Protein AF-A0A8B9NBV3-F1 (afdb_monomer_lite)

InterPro domains:
  IPR008972 Cupredoxin [G3DSA:2.60.40.420] (5-109)
  IPR008972 Cupredoxin [SSF49503] (9-99)
  IPR011707 Multicopper oxidase-like, N-terminal [PF07732] (53-106)

Structure (mmCIF, N/CA/C/O backbone):
data_AF-A0A8B9NBV3-F1
#
_entry.id   AF-A0A8B9NBV3-F1
#
loop_
_atom_site.group_PDB
_atom_site.id
_atom_site.type_symbol
_atom_site.label_atom_id
_atom_site.label_alt_id
_atom_site.label_comp_id
_atom_site.label_asym_id
_atom_site.label_entity_id
_atom_site.label_seq_id
_atom_site.pdbx_PDB_ins_code
_atom_site.Cartn_x
_atom_site.Cartn_y
_atom_site.Cartn_z
_atom_site.occupancy
_atom_site.B_iso_or_equiv
_atom_site.auth_seq_id
_atom_site.auth_comp_id
_atom_site.auth_asym_id
_atom_site.auth_atom_id
_atom_site.pdbx_PDB_model_num
ATOM 1 N N . LEU A 1 1 ? 32.003 -17.534 -18.770 1.00 54.91 1 LEU A N 1
ATOM 2 C CA . LEU A 1 1 ? 31.155 -16.619 -17.965 1.00 54.91 1 LEU A CA 1
ATOM 3 C C . LEU A 1 1 ? 30.355 -15.625 -18.818 1.00 54.91 1 LEU A C 1
ATOM 5 O O . LEU A 1 1 ? 29.168 -15.488 -18.576 1.00 54.91 1 LEU A O 1
ATOM 9 N N . LEU A 1 2 ? 30.946 -14.989 -19.841 1.00 51.53 2 LEU A N 1
ATOM 10 C CA . LEU A 1 2 ? 30.244 -14.039 -20.731 1.00 51.53 2 LEU A CA 1
ATOM 11 C C . LEU A 1 2 ? 29.144 -14.662 -21.623 1.00 51.53 2 LEU A C 1
ATOM 13 O O . LEU A 1 2 ? 28.185 -13.981 -21.966 1.00 51.53 2 LEU A O 1
ATOM 17 N N . GLN A 1 3 ? 29.220 -15.962 -21.933 1.00 52.78 3 GLN A N 1
ATOM 18 C CA . GLN A 1 3 ? 28.211 -16.657 -22.751 1.00 52.78 3 GLN A CA 1
ATOM 19 C C . GLN A 1 3 ? 26.848 -16.831 -22.040 1.00 52.78 3 GLN A C 1
ATOM 21 O O . GLN A 1 3 ? 25.818 -16.874 -22.705 1.00 52.78 3 GLN A O 1
ATOM 26 N N . PHE A 1 4 ? 26.820 -16.895 -20.700 1.00 53.38 4 PHE A N 1
ATOM 27 C CA . PHE A 1 4 ? 25.591 -17.141 -19.922 1.00 53.38 4 PHE A CA 1
ATOM 28 C C . PHE A 1 4 ? 24.649 -15.929 -19.858 1.00 53.38 4 PHE A C 1
ATOM 30 O O . PHE A 1 4 ? 23.444 -16.098 -19.709 1.00 53.38 4 PHE A O 1
ATOM 37 N N . LEU A 1 5 ? 25.173 -14.707 -19.993 1.00 52.06 5 LEU A N 1
ATOM 38 C CA . LEU A 1 5 ? 24.358 -13.488 -19.936 1.00 52.06 5 LEU A CA 1
ATOM 39 C C . LEU A 1 5 ? 23.719 -13.129 -21.280 1.00 52.06 5 LEU A C 1
ATOM 41 O O . LEU A 1 5 ? 22.744 -12.382 -21.308 1.00 52.06 5 LEU A O 1
ATOM 45 N N . LEU A 1 6 ? 24.232 -13.664 -22.393 1.00 56.22 6 LEU A N 1
ATOM 46 C CA . LEU A 1 6 ? 23.712 -13.324 -23.716 1.00 56.22 6 LEU A CA 1
ATOM 47 C C . LEU A 1 6 ? 22.409 -14.064 -24.070 1.00 56.22 6 LEU A C 1
ATOM 49 O O . LEU A 1 6 ? 21.623 -13.526 -24.846 1.00 56.22 6 LEU A O 1
ATOM 53 N N . TYR A 1 7 ? 22.164 -15.231 -23.461 1.00 66.69 7 TYR A N 1
ATOM 54 C CA . TYR A 1 7 ? 21.108 -16.196 -23.818 1.00 66.69 7 TYR A CA 1
ATOM 55 C C . TYR A 1 7 ? 20.142 -16.531 -22.665 1.00 66.69 7 TYR A C 1
ATOM 57 O O . TYR A 1 7 ? 19.569 -17.615 -22.614 1.00 66.69 7 TYR A O 1
ATOM 65 N N . SER A 1 8 ? 19.969 -15.630 -21.697 1.00 85.19 8 SER A N 1
ATOM 66 C CA . SER A 1 8 ? 18.972 -15.842 -20.642 1.00 85.19 8 SER A CA 1
ATOM 67 C C . SER A 1 8 ? 17.596 -15.365 -21.102 1.00 85.19 8 SER A C 1
ATOM 69 O O . SER A 1 8 ? 17.447 -14.189 -21.427 1.00 85.19 8 SER A O 1
ATOM 71 N N . GLU A 1 9 ? 16.569 -16.213 -21.022 1.00 90.31 9 GLU A N 1
ATOM 72 C CA . GLU A 1 9 ? 15.163 -15.834 -21.266 1.00 90.31 9 GLU A CA 1
ATOM 73 C C . GLU A 1 9 ? 14.719 -14.625 -20.414 1.00 90.31 9 GLU A C 1
ATOM 75 O O . GLU A 1 9 ? 13.858 -13.838 -20.808 1.00 90.31 9 GLU A O 1
ATOM 80 N N . SER A 1 10 ? 15.358 -14.402 -19.257 1.00 92.25 10 SER A N 1
ATOM 81 C CA . SER A 1 10 ? 15.062 -13.252 -18.395 1.00 92.25 10 SER A CA 1
ATOM 82 C C . SER A 1 10 ? 15.428 -11.896 -19.016 1.00 92.25 10 SER A C 1
ATOM 84 O O . SER A 1 10 ? 14.843 -10.878 -18.634 1.00 92.25 10 SER A O 1
ATOM 86 N N . ARG A 1 11 ? 16.344 -11.845 -19.997 1.00 91.81 11 ARG A N 1
ATOM 87 C CA . ARG 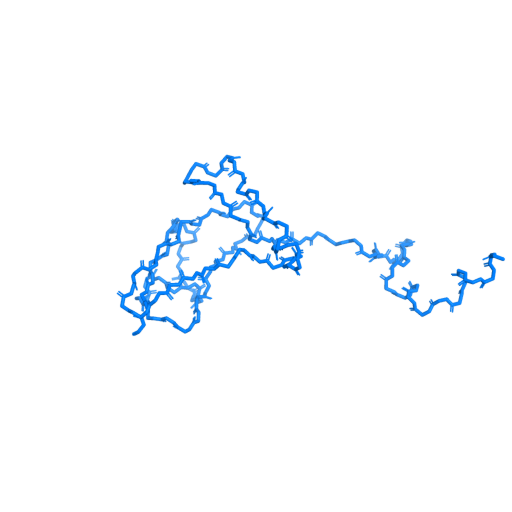A 1 11 ? 16.758 -10.590 -20.658 1.00 91.81 11 ARG A CA 1
ATOM 88 C C . ARG A 1 11 ? 15.580 -9.834 -21.257 1.00 91.81 11 ARG A C 1
ATOM 90 O O . ARG A 1 11 ? 15.544 -8.606 -21.211 1.00 91.81 11 ARG A O 1
ATOM 97 N N . ILE A 1 12 ? 14.585 -10.558 -21.765 1.00 92.19 12 ILE A N 1
ATOM 98 C CA . ILE A 1 12 ? 13.382 -9.979 -22.376 1.00 92.19 12 ILE A CA 1
ATOM 99 C C . ILE A 1 12 ? 12.589 -9.124 -21.368 1.00 92.19 12 ILE A C 1
ATOM 101 O O . ILE A 1 12 ? 11.903 -8.184 -21.763 1.00 92.19 12 ILE A O 1
ATOM 105 N N . PHE A 1 13 ? 12.736 -9.372 -20.067 1.00 93.88 13 PHE A N 1
ATOM 106 C CA . PHE A 1 13 ? 12.028 -8.629 -19.023 1.00 93.88 13 PHE A CA 1
ATOM 107 C C . PHE A 1 13 ? 12.904 -7.585 -18.324 1.00 93.88 13 PHE A C 1
ATOM 109 O O . PHE A 1 13 ? 12.412 -6.518 -17.965 1.00 93.88 13 PHE A O 1
ATOM 116 N N . PHE A 1 14 ? 14.195 -7.873 -18.134 1.00 95.31 14 PHE A N 1
ATOM 117 C CA . PHE A 1 14 ? 15.058 -7.072 -17.258 1.00 95.31 14 PHE A CA 1
ATOM 118 C C . PHE A 1 14 ? 16.074 -6.189 -17.985 1.00 95.31 14 PHE A C 1
ATOM 120 O O . PHE A 1 14 ? 16.550 -5.227 -17.384 1.00 95.31 14 PHE A O 1
ATOM 127 N N . GLU A 1 15 ? 16.400 -6.469 -19.252 1.00 95.00 15 GLU A N 1
ATOM 128 C CA . GLU A 1 15 ? 17.369 -5.662 -20.000 1.00 95.00 15 GLU A CA 1
ATOM 129 C C . GLU A 1 15 ? 16.819 -4.259 -20.275 1.00 95.00 15 GLU A C 1
ATOM 131 O O . GLU A 1 15 ? 15.730 -4.102 -20.838 1.00 95.00 15 GLU A O 1
ATOM 136 N N . GLN A 1 16 ? 17.587 -3.251 -19.861 1.00 96.25 16 GLN A N 1
ATOM 137 C CA . GLN A 1 16 ? 17.328 -1.844 -20.134 1.00 96.25 16 GLN A CA 1
ATOM 138 C C . GLN A 1 16 ? 18.137 -1.408 -21.360 1.00 96.25 16 GLN A C 1
ATOM 140 O O . GLN A 1 16 ? 19.328 -1.697 -21.460 1.00 96.25 16 GLN A O 1
ATOM 145 N N . SER A 1 17 ? 17.495 -0.700 -22.284 1.00 94.62 17 SER A N 1
ATOM 146 C CA . SER A 1 17 ? 18.117 -0.140 -23.486 1.00 94.62 17 SER A CA 1
ATOM 147 C C . SER A 1 17 ? 17.385 1.135 -23.912 1.00 94.62 17 SER A C 1
ATOM 149 O O . SER A 1 17 ? 16.404 1.529 -23.282 1.00 94.62 17 SER A O 1
ATOM 151 N N . GLU A 1 18 ? 17.813 1.771 -25.003 1.00 97.06 18 GLU A N 1
ATOM 152 C CA . GLU A 1 18 ? 17.141 2.962 -25.552 1.00 97.06 18 GLU A CA 1
ATOM 153 C C . GLU A 1 18 ? 15.651 2.733 -25.861 1.00 97.06 18 GLU A C 1
ATOM 155 O O . GLU A 1 18 ? 14.849 3.661 -25.797 1.00 97.06 18 GLU A O 1
ATOM 160 N N . THR A 1 19 ? 15.260 1.488 -26.149 1.00 96.56 19 THR A N 1
ATOM 161 C CA . THR A 1 19 ? 13.882 1.103 -26.491 1.00 96.56 19 THR A CA 1
ATOM 162 C C . THR A 1 19 ? 13.206 0.241 -25.422 1.00 96.56 19 THR A C 1
ATOM 164 O O . THR A 1 19 ? 12.069 -0.195 -25.607 1.00 96.56 19 THR A O 1
ATOM 167 N N . ARG A 1 20 ? 13.878 -0.034 -24.294 1.00 96.25 20 ARG A N 1
ATOM 168 C CA . ARG A 1 20 ? 13.399 -0.953 -23.249 1.00 96.25 20 ARG A CA 1
ATOM 169 C C . ARG A 1 20 ? 13.593 -0.345 -21.863 1.00 96.25 20 ARG A C 1
ATOM 171 O O . ARG A 1 20 ? 14.713 -0.086 -21.443 1.00 96.25 20 ARG A O 1
ATOM 178 N N . ILE A 1 21 ? 12.495 -0.204 -21.118 1.00 97.56 21 ILE A N 1
ATOM 179 C CA . ILE A 1 21 ? 12.494 0.356 -19.751 1.00 97.56 21 ILE A CA 1
ATOM 180 C C . ILE A 1 21 ? 13.311 -0.515 -18.773 1.00 97.56 21 ILE A C 1
ATOM 182 O O . ILE A 1 21 ? 13.899 0.004 -17.829 1.00 97.56 21 ILE A O 1
ATOM 186 N N . GLY A 1 22 ? 13.381 -1.830 -19.009 1.00 96.81 22 GLY A N 1
ATOM 187 C CA . GLY A 1 22 ? 14.044 -2.795 -18.128 1.00 96.81 22 GLY A CA 1
ATOM 188 C C . GLY A 1 22 ? 13.133 -3.294 -17.004 1.00 96.81 22 GLY A C 1
ATOM 189 O O . GLY A 1 22 ? 11.912 -3.287 -17.136 1.00 96.81 22 GLY A O 1
ATOM 190 N N . GLY A 1 23 ? 13.719 -3.749 -15.894 1.00 96.25 23 GLY A N 1
ATOM 191 C CA . GLY A 1 23 ? 12.979 -4.357 -14.775 1.00 96.25 23 GLY A CA 1
ATOM 192 C C . GLY A 1 23 ? 12.383 -3.381 -13.752 1.00 96.25 23 GLY A C 1
ATOM 193 O O . GLY A 1 23 ? 11.659 -3.806 -12.851 1.00 96.25 23 GLY A O 1
ATOM 194 N N . SER A 1 24 ? 12.677 -2.085 -13.865 1.00 96.94 24 SER A N 1
ATOM 195 C CA . SER A 1 24 ? 12.345 -1.082 -12.848 1.00 96.94 24 SER A CA 1
ATOM 196 C C . SER A 1 24 ? 11.259 -0.132 -13.336 1.00 96.94 24 SER A C 1
ATOM 198 O O . SER A 1 24 ? 11.435 0.586 -14.315 1.00 96.94 24 SER A O 1
ATOM 200 N N . TYR A 1 25 ? 10.136 -0.090 -12.617 1.00 97.44 25 TYR A N 1
ATOM 201 C CA . TYR A 1 25 ? 8.956 0.688 -12.998 1.00 97.44 25 TYR A CA 1
ATOM 202 C C . TYR A 1 25 ? 8.464 1.550 -11.840 1.00 97.44 25 TYR A C 1
ATOM 204 O O . TYR A 1 25 ? 8.379 1.092 -10.699 1.00 97.44 25 TYR A O 1
ATOM 212 N N . LYS A 1 26 ? 8.045 2.781 -12.147 1.00 96.44 26 LYS A N 1
ATOM 213 C CA . LYS A 1 26 ? 7.352 3.646 -11.188 1.00 96.44 26 LYS A CA 1
ATOM 214 C C . LYS A 1 26 ? 5.939 3.110 -10.941 1.00 96.44 26 LYS A C 1
ATOM 216 O O . LYS A 1 26 ? 5.179 2.902 -11.884 1.00 96.44 26 LYS A O 1
ATOM 221 N N . LYS A 1 27 ? 5.582 2.902 -9.673 1.00 96.19 27 LYS A N 1
ATOM 222 C CA . LYS A 1 27 ? 4.277 2.376 -9.244 1.00 96.19 27 LYS A CA 1
ATOM 223 C C . LYS A 1 27 ? 3.707 3.234 -8.114 1.00 96.19 27 LYS A C 1
ATOM 225 O O . LYS A 1 27 ? 4.466 3.774 -7.312 1.00 96.19 27 LYS A O 1
ATOM 230 N N . ALA A 1 28 ? 2.383 3.351 -8.053 1.00 95.81 28 ALA A N 1
ATOM 231 C CA . ALA A 1 28 ? 1.680 3.853 -6.875 1.00 95.81 28 ALA A CA 1
ATOM 232 C C . ALA A 1 28 ? 1.354 2.659 -5.969 1.00 95.81 28 ALA A C 1
ATOM 234 O O . ALA A 1 28 ? 0.862 1.644 -6.457 1.00 95.81 28 ALA A O 1
ATOM 235 N N . ILE A 1 29 ? 1.672 2.766 -4.679 1.00 96.31 29 ILE A N 1
ATOM 236 C CA . ILE A 1 29 ? 1.509 1.685 -3.700 1.00 96.31 29 ILE A CA 1
ATOM 237 C C . ILE A 1 29 ? 0.875 2.222 -2.422 1.00 96.31 29 ILE A C 1
ATOM 239 O O . ILE A 1 29 ? 1.146 3.356 -2.025 1.00 96.31 29 ILE A O 1
ATOM 243 N N . TYR A 1 30 ? 0.067 1.398 -1.760 1.00 96.44 30 TYR A N 1
ATOM 244 C CA . TYR A 1 30 ? -0.452 1.714 -0.432 1.00 96.44 30 TYR A CA 1
ATOM 245 C C . TYR A 1 30 ? 0.600 1.392 0.628 1.00 96.44 30 TYR A C 1
ATOM 247 O O . TYR A 1 30 ? 1.235 0.336 0.589 1.00 96.44 30 TYR A O 1
ATOM 255 N N . LYS A 1 31 ? 0.774 2.299 1.589 1.00 96.06 31 LYS A N 1
ATOM 256 C CA . LYS A 1 31 ? 1.661 2.118 2.739 1.00 96.06 31 LYS A CA 1
ATOM 257 C C . LYS A 1 31 ? 0.929 2.463 4.023 1.00 96.06 31 LYS A C 1
ATOM 259 O O . LYS A 1 31 ? 0.148 3.410 4.051 1.00 96.06 31 LYS A O 1
ATOM 264 N N . GLU A 1 32 ? 1.219 1.703 5.070 1.00 97.00 32 GLU A N 1
ATOM 265 C CA . GLU A 1 32 ? 0.724 1.985 6.411 1.00 97.00 32 GLU A CA 1
ATOM 266 C C . GLU A 1 32 ? 1.572 3.075 7.072 1.00 97.00 32 GLU A C 1
ATOM 268 O O . GLU A 1 32 ? 2.799 3.127 6.918 1.00 97.00 32 GLU A O 1
ATOM 273 N N . TYR A 1 33 ? 0.893 3.947 7.803 1.00 97.31 33 TYR A N 1
ATOM 274 C CA . TYR A 1 33 ? 1.486 4.968 8.653 1.00 97.31 33 TYR A CA 1
ATOM 275 C C . TYR A 1 33 ? 1.082 4.695 10.095 1.00 97.31 33 TYR A C 1
ATOM 277 O O . TYR A 1 33 ? 0.066 4.046 10.344 1.00 97.31 33 TYR A O 1
ATOM 285 N N . THR A 1 34 ? 1.889 5.171 11.033 1.00 97.19 34 THR A N 1
ATOM 286 C CA . THR A 1 34 ? 1.634 4.994 12.467 1.00 97.19 34 THR A CA 1
ATOM 287 C C . THR A 1 34 ? 0.402 5.771 12.936 1.00 97.19 34 THR A C 1
ATOM 289 O O . THR A 1 34 ? -0.286 5.321 13.849 1.00 97.19 34 THR A O 1
ATOM 292 N N . ASP A 1 35 ? 0.089 6.898 12.287 1.00 95.19 35 ASP A N 1
ATOM 293 C CA . ASP A 1 35 ? -1.059 7.742 12.610 1.00 95.19 35 ASP A CA 1
ATOM 294 C C . ASP A 1 35 ? -1.562 8.590 11.416 1.00 95.19 35 ASP A C 1
ATOM 296 O O . ASP A 1 35 ? -1.081 8.502 10.282 1.00 95.19 35 ASP A O 1
ATOM 300 N N . GLY A 1 36 ? -2.563 9.439 11.684 1.00 93.62 36 GLY A N 1
ATOM 301 C CA . GLY A 1 36 ? -3.192 10.330 10.704 1.00 93.62 36 GLY A CA 1
ATOM 302 C C . GLY A 1 36 ? -2.365 11.553 10.282 1.00 93.62 36 GLY A C 1
ATOM 303 O O . GLY A 1 36 ? -2.852 12.337 9.468 1.00 93.62 36 GLY A O 1
ATOM 304 N N . SER A 1 37 ? -1.144 11.744 10.796 1.00 95.69 37 SER A N 1
ATOM 305 C CA . SER A 1 37 ? -0.227 12.793 10.321 1.00 95.69 37 SER A CA 1
ATOM 306 C C . SER A 1 37 ? 0.440 12.419 8.993 1.00 95.69 37 SER A C 1
ATOM 308 O O . SER A 1 37 ? 0.857 13.299 8.235 1.00 95.69 37 SER A O 1
ATOM 310 N N . PHE A 1 38 ? 0.498 11.118 8.678 1.00 95.06 38 PHE A N 1
ATOM 311 C CA . PHE A 1 38 ? 1.184 10.564 7.507 1.00 95.06 38 PHE A CA 1
ATOM 312 C C . PHE A 1 38 ? 2.673 10.955 7.429 1.00 95.06 38 PHE A C 1
ATOM 314 O O . PHE A 1 38 ? 3.200 11.188 6.338 1.00 95.06 38 PHE A O 1
ATOM 321 N N . THR A 1 39 ? 3.350 11.052 8.576 1.00 96.38 39 THR A N 1
ATOM 322 C CA . THR A 1 39 ? 4.777 11.416 8.655 1.00 96.38 39 THR A CA 1
ATOM 323 C C . THR A 1 39 ? 5.686 10.194 8.778 1.00 96.38 39 THR A C 1
ATOM 325 O O . THR A 1 39 ? 6.660 10.082 8.034 1.00 96.38 39 THR A O 1
ATOM 328 N N . GLU A 1 40 ? 5.342 9.241 9.647 1.00 97.44 40 GLU A N 1
ATOM 329 C CA . GLU A 1 40 ? 6.131 8.032 9.889 1.00 97.44 40 GLU A CA 1
ATOM 330 C C . GLU A 1 40 ? 5.453 6.781 9.315 1.00 97.44 40 GLU A C 1
ATOM 332 O O . GLU A 1 40 ? 4.308 6.447 9.632 1.00 97.44 40 GLU A O 1
ATOM 337 N N . HIS A 1 41 ? 6.180 6.057 8.461 1.00 96.19 41 HIS A N 1
ATOM 338 C CA . HIS A 1 41 ? 5.745 4.748 7.987 1.00 96.19 41 HIS A CA 1
ATOM 339 C C . HIS A 1 41 ? 5.843 3.713 9.101 1.00 96.19 41 HIS A C 1
ATOM 341 O O . HIS A 1 41 ? 6.900 3.556 9.716 1.00 96.19 41 HIS A O 1
ATOM 347 N N . LYS A 1 42 ? 4.791 2.910 9.266 1.00 96.38 42 LYS A N 1
ATOM 348 C CA . LYS A 1 42 ? 4.889 1.722 10.108 1.00 96.38 42 LYS A CA 1
ATOM 349 C C . LYS A 1 42 ? 5.870 0.745 9.460 1.00 96.38 42 LYS A C 1
ATOM 351 O O . LYS A 1 42 ? 5.748 0.407 8.279 1.00 96.38 42 LYS A O 1
ATOM 356 N N . LYS A 1 43 ? 6.879 0.323 10.222 1.00 94.81 43 LYS A N 1
ATOM 357 C CA . LYS A 1 43 ? 7.874 -0.642 9.746 1.00 94.81 43 LYS A CA 1
ATOM 358 C C . LYS A 1 43 ? 7.195 -1.989 9.518 1.00 94.81 43 LYS A C 1
ATOM 360 O O . LYS A 1 43 ? 6.504 -2.477 10.406 1.00 94.81 43 LYS A O 1
ATOM 365 N N . ARG A 1 44 ? 7.425 -2.579 8.342 1.00 93.69 44 ARG A N 1
ATOM 366 C CA . ARG A 1 44 ? 7.022 -3.962 8.074 1.00 93.69 44 ARG A CA 1
ATOM 367 C C . ARG A 1 44 ? 7.832 -4.910 8.938 1.00 93.69 44 ARG A C 1
ATOM 369 O O . ARG A 1 44 ? 9.046 -4.735 9.072 1.00 93.69 44 ARG A O 1
ATOM 376 N N . LEU A 1 45 ? 7.153 -5.910 9.474 1.00 94.62 45 LEU A N 1
ATOM 377 C CA . LEU A 1 45 ? 7.780 -6.984 10.226 1.00 94.62 45 LEU A CA 1
ATOM 378 C C . LEU A 1 45 ? 8.462 -7.973 9.269 1.00 94.62 45 LEU A C 1
ATOM 380 O O . LEU A 1 45 ? 8.195 -7.988 8.062 1.00 94.62 45 LEU A O 1
ATOM 384 N N . THR A 1 46 ? 9.370 -8.798 9.787 1.00 96.12 46 THR A N 1
ATOM 385 C CA . THR A 1 46 ? 10.110 -9.775 8.971 1.00 96.12 46 THR A CA 1
ATOM 386 C C . THR A 1 46 ? 9.161 -10.766 8.302 1.00 96.12 46 THR A C 1
ATOM 388 O O . THR A 1 46 ? 9.318 -11.084 7.124 1.00 96.12 46 THR A O 1
ATOM 391 N N . GLU A 1 47 ? 8.124 -11.188 9.018 1.00 95.06 47 GLU A N 1
ATOM 392 C CA . GLU A 1 47 ? 7.064 -12.048 8.514 1.00 95.06 47 GLU A CA 1
ATOM 393 C C . GLU A 1 47 ? 6.236 -11.397 7.404 1.00 95.06 47 GLU A C 1
ATOM 395 O O . GLU A 1 47 ? 5.638 -12.123 6.627 1.00 95.06 47 GLU A O 1
ATOM 400 N N . GLU A 1 48 ? 6.234 -10.069 7.258 1.00 96.25 48 GLU A N 1
ATOM 401 C CA . GLU A 1 48 ? 5.494 -9.339 6.216 1.00 96.25 48 GLU A CA 1
ATOM 402 C C . GLU A 1 48 ? 6.343 -9.053 4.967 1.00 96.25 48 GLU A C 1
ATOM 404 O O . GLU A 1 48 ? 5.846 -8.495 3.985 1.00 96.25 48 GLU A O 1
ATOM 409 N N . ALA A 1 49 ? 7.627 -9.435 4.966 1.00 94.69 49 ALA A N 1
ATOM 410 C CA . ALA A 1 49 ? 8.536 -9.189 3.845 1.00 94.69 49 ALA A CA 1
ATOM 411 C C . ALA A 1 49 ? 8.013 -9.780 2.522 1.00 94.69 49 ALA A C 1
ATOM 413 O O . ALA A 1 49 ? 8.192 -9.184 1.457 1.00 94.69 49 ALA A O 1
ATOM 414 N N . HIS A 1 50 ? 7.300 -10.907 2.599 1.00 96.06 50 HIS A N 1
ATOM 415 C CA . HIS A 1 50 ? 6.707 -11.589 1.449 1.00 96.06 50 HIS A CA 1
ATOM 416 C C . HIS A 1 50 ? 5.627 -10.765 0.724 1.00 96.06 50 HIS A C 1
ATOM 418 O O . HIS A 1 50 ? 5.345 -11.041 -0.440 1.00 96.06 50 HIS A O 1
ATOM 424 N N . LEU A 1 51 ? 5.037 -9.743 1.361 1.00 96.00 51 LEU A N 1
ATOM 425 C CA . LEU A 1 51 ? 4.000 -8.911 0.737 1.00 96.00 51 LEU A CA 1
ATOM 426 C C . LEU A 1 51 ? 4.536 -8.083 -0.438 1.00 96.00 51 LEU A C 1
ATOM 428 O O . LEU A 1 51 ? 3.770 -7.715 -1.328 1.00 96.00 51 LEU A O 1
ATOM 432 N N . GLY A 1 52 ? 5.839 -7.783 -0.469 1.00 95.56 52 GLY A N 1
ATOM 433 C CA . GLY A 1 52 ? 6.474 -7.086 -1.588 1.00 95.56 52 GLY A CA 1
ATOM 434 C C . GLY A 1 52 ? 5.753 -5.784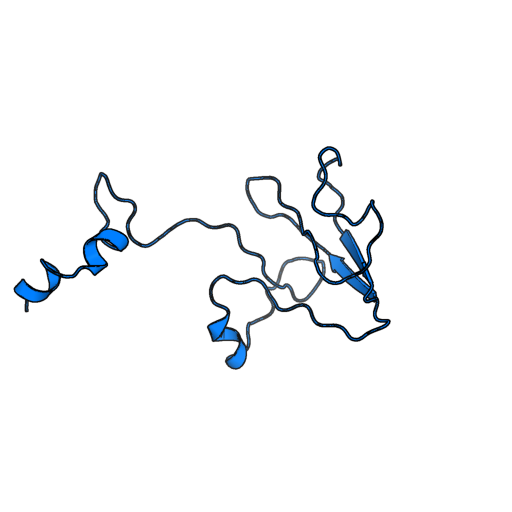 -1.963 1.00 95.56 52 GLY A C 1
ATOM 435 O O . GLY A 1 52 ? 5.764 -4.813 -1.206 1.00 95.56 52 GLY A O 1
ATOM 436 N N . LEU A 1 53 ? 5.125 -5.758 -3.141 1.00 96.31 53 LEU A N 1
ATOM 437 C CA . LEU A 1 53 ? 4.401 -4.596 -3.669 1.00 96.31 53 LEU A CA 1
ATOM 438 C C . LEU A 1 53 ? 3.011 -4.383 -3.037 1.00 96.31 53 LEU A C 1
ATOM 440 O O . LEU A 1 53 ? 2.464 -3.284 -3.135 1.00 96.31 53 LEU A O 1
ATOM 444 N N . LEU A 1 54 ? 2.426 -5.417 -2.428 1.00 97.44 54 LEU A N 1
ATOM 445 C CA . LEU A 1 54 ? 1.080 -5.358 -1.862 1.00 97.44 54 LEU A CA 1
ATOM 446 C C . LEU A 1 54 ? 1.005 -4.334 -0.722 1.00 97.44 54 LEU A C 1
ATOM 448 O O . LEU A 1 54 ? 1.999 -4.055 -0.047 1.00 97.44 54 LEU A O 1
ATOM 452 N N . GLY A 1 55 ? -0.183 -3.762 -0.526 1.00 96.06 55 GLY A N 1
ATOM 453 C CA . GLY A 1 55 ? -0.467 -2.876 0.601 1.00 96.06 55 GLY A CA 1
ATOM 454 C C . GLY A 1 55 ? -0.430 -3.604 1.954 1.00 96.06 55 GLY A C 1
ATOM 455 O O . GLY A 1 55 ? -0.232 -4.819 1.999 1.00 96.06 55 GLY A O 1
ATOM 456 N N . PRO A 1 56 ? -0.606 -2.872 3.067 1.00 96.06 56 PRO A N 1
ATOM 457 C CA . PRO A 1 56 ? -0.733 -3.482 4.388 1.00 96.06 56 PRO A CA 1
ATOM 458 C C . PRO A 1 56 ? -1.993 -4.348 4.487 1.00 96.06 56 PRO A C 1
ATOM 460 O O . PRO A 1 56 ? -2.989 -4.101 3.804 1.00 96.06 56 PRO A O 1
ATOM 463 N N . VAL A 1 57 ? -1.956 -5.350 5.362 1.00 95.88 57 VAL A N 1
ATOM 464 C CA . VAL A 1 57 ? -3.104 -6.227 5.602 1.00 95.88 57 VAL A CA 1
ATOM 465 C C . VAL A 1 57 ? -4.051 -5.558 6.595 1.00 95.88 57 VAL A C 1
ATOM 467 O O . VAL A 1 57 ? -3.675 -5.286 7.731 1.00 95.88 57 VAL A O 1
ATOM 470 N N . ILE A 1 58 ? -5.296 -5.337 6.180 1.00 95.56 58 ILE A N 1
ATOM 471 C CA . ILE A 1 58 ? -6.378 -4.891 7.064 1.00 95.56 58 ILE A CA 1
ATOM 472 C C . ILE A 1 58 ? -7.129 -6.139 7.530 1.00 95.56 58 ILE A C 1
ATOM 474 O O . ILE A 1 58 ? -7.590 -6.922 6.701 1.00 95.56 58 ILE A O 1
ATOM 478 N N . LYS A 1 59 ? -7.227 -6.336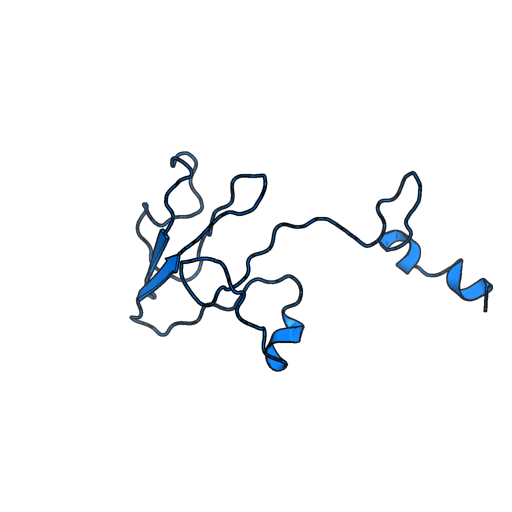 8.846 1.00 94.38 59 LYS A N 1
ATOM 479 C CA . LYS A 1 59 ? -7.914 -7.475 9.471 1.00 94.38 59 LYS A CA 1
ATOM 480 C C . LYS A 1 59 ? -8.989 -6.965 10.423 1.00 94.38 59 LYS A C 1
ATOM 482 O O . LYS A 1 59 ? -8.811 -5.908 11.022 1.00 94.38 59 LYS A O 1
ATOM 487 N N . ALA A 1 60 ? -10.067 -7.724 10.545 1.00 95.50 60 ALA A N 1
ATOM 488 C CA . ALA A 1 60 ? -11.168 -7.471 11.462 1.00 95.50 60 ALA A CA 1
ATOM 489 C C . ALA A 1 60 ? -11.949 -8.770 11.693 1.00 95.50 60 ALA A C 1
ATOM 491 O O . ALA A 1 60 ? -11.862 -9.691 10.875 1.00 95.50 60 ALA A O 1
ATOM 492 N N . GLU A 1 61 ? -12.714 -8.822 12.774 1.00 96.25 61 GLU A N 1
ATOM 493 C CA . GLU A 1 61 ? -13.649 -9.902 13.082 1.00 96.25 61 GLU A CA 1
ATOM 494 C C . GLU A 1 61 ? -15.076 -9.539 12.645 1.00 96.25 61 GLU A C 1
ATOM 496 O O . GLU A 1 61 ? -15.369 -8.405 12.264 1.00 96.25 61 GLU A O 1
ATOM 501 N N . VAL A 1 62 ? -15.985 -10.514 12.656 1.00 95.75 62 VAL A N 1
ATOM 502 C CA . VAL A 1 62 ? -17.415 -10.291 12.377 1.00 95.75 62 VAL A CA 1
ATOM 503 C C . VAL A 1 62 ? -18.010 -9.356 13.433 1.00 95.75 62 VAL A C 1
ATOM 505 O O . VAL A 1 62 ? -17.848 -9.585 14.629 1.00 95.75 62 VAL A O 1
ATOM 508 N N . GLY A 1 63 ? -18.708 -8.310 12.990 1.00 93.56 63 GLY A N 1
ATOM 509 C CA . GLY A 1 63 ? -19.282 -7.267 13.847 1.00 93.56 63 GLY A CA 1
ATOM 510 C C . GLY A 1 63 ? -18.379 -6.049 14.083 1.00 93.56 63 GLY A C 1
ATOM 511 O O . GLY A 1 63 ? -18.861 -5.019 14.566 1.00 93.56 63 GLY A O 1
ATOM 512 N N . ASP A 1 64 ? -17.102 -6.109 13.701 1.00 96.00 64 ASP A N 1
ATOM 513 C CA . ASP A 1 64 ? -16.190 -4.971 13.783 1.00 96.00 64 ASP A CA 1
ATOM 514 C C . ASP A 1 64 ? -16.531 -3.846 12.794 1.00 96.00 64 ASP A C 1
ATOM 516 O O . ASP A 1 64 ? -17.014 -4.031 11.673 1.00 96.00 64 ASP A O 1
ATOM 520 N N . SER A 1 65 ? -16.182 -2.623 13.195 1.00 94.12 65 SER A N 1
ATOM 521 C CA . SER A 1 65 ? -16.160 -1.461 12.306 1.00 94.12 65 SER A CA 1
ATOM 522 C C . SER A 1 65 ? -14.723 -1.077 11.975 1.00 94.12 65 SER A C 1
ATOM 524 O O . SER A 1 65 ? -13.946 -0.713 12.855 1.00 94.12 65 SER A O 1
ATOM 526 N N . ILE A 1 66 ? -14.392 -1.071 10.689 1.00 95.44 66 ILE A N 1
ATOM 527 C CA . ILE A 1 66 ? -13.078 -0.692 10.179 1.00 95.44 66 ILE A CA 1
ATOM 528 C C . ILE A 1 66 ? -13.131 0.765 9.710 1.00 95.44 66 ILE A C 1
ATOM 530 O O . ILE A 1 66 ? -14.013 1.181 8.955 1.00 95.44 66 ILE A O 1
ATOM 534 N N . ARG A 1 67 ? -12.140 1.558 10.118 1.00 94.38 67 ARG A N 1
ATOM 535 C CA . ARG A 1 67 ? -11.964 2.933 9.646 1.00 94.38 67 ARG A CA 1
ATOM 536 C C . ARG A 1 67 ? -10.609 3.085 8.981 1.00 94.38 67 ARG A C 1
ATOM 538 O O . ARG A 1 67 ? -9.585 2.874 9.622 1.00 94.38 67 ARG A O 1
ATOM 545 N N . VAL A 1 68 ? -10.608 3.519 7.725 1.00 94.69 68 VAL A N 1
ATOM 546 C CA . VAL A 1 68 ? -9.385 3.797 6.969 1.00 94.69 68 VAL A CA 1
ATOM 547 C C . VAL A 1 68 ? -9.296 5.298 6.719 1.00 94.69 68 VAL A C 1
ATOM 549 O O . VAL A 1 68 ? -10.144 5.878 6.043 1.00 94.69 68 VAL A O 1
ATOM 552 N N . THR A 1 69 ? -8.265 5.941 7.268 1.00 94.94 69 THR A N 1
ATOM 553 C CA . THR A 1 69 ? -7.916 7.323 6.905 1.00 94.94 69 THR A CA 1
ATOM 554 C C . THR A 1 69 ? -6.935 7.260 5.744 1.00 94.94 69 THR A C 1
ATOM 556 O O . THR A 1 69 ? -5.849 6.699 5.884 1.00 94.94 69 THR A O 1
ATOM 559 N N . PHE A 1 70 ? -7.312 7.810 4.593 1.00 93.88 70 PHE A N 1
ATOM 560 C CA . PHE A 1 70 ? -6.538 7.706 3.363 1.00 93.88 70 PHE A CA 1
ATOM 561 C C . PHE A 1 70 ? -6.040 9.080 2.917 1.00 93.88 70 PHE A C 1
ATOM 563 O O . PHE A 1 70 ? -6.810 10.032 2.789 1.00 93.88 70 PHE A O 1
ATOM 570 N N . ARG A 1 71 ? -4.739 9.165 2.628 1.00 93.12 71 ARG A N 1
ATOM 571 C CA . ARG A 1 71 ? -4.111 10.331 2.006 1.00 93.12 71 ARG A CA 1
ATOM 572 C C . ARG A 1 71 ? -3.465 9.923 0.693 1.00 93.12 71 ARG A C 1
ATOM 574 O O . ARG A 1 71 ? -2.551 9.101 0.665 1.00 93.12 71 ARG A O 1
ATOM 581 N N . ASN A 1 72 ? -3.904 10.549 -0.392 1.00 92.25 72 ASN A N 1
ATOM 582 C CA . ASN A 1 72 ? -3.300 10.355 -1.699 1.00 92.25 72 ASN A CA 1
ATOM 583 C C . ASN A 1 72 ? -2.060 11.251 -1.860 1.00 92.25 72 ASN A C 1
ATOM 585 O O . ASN A 1 72 ? -2.188 12.467 -1.972 1.00 92.25 72 ASN A O 1
ATOM 589 N N . ASN A 1 73 ? -0.871 10.645 -1.887 1.00 92.31 73 ASN A N 1
ATOM 590 C CA . ASN A 1 73 ? 0.397 11.322 -2.200 1.00 92.31 73 ASN A CA 1
ATOM 591 C C . ASN A 1 73 ? 0.883 11.031 -3.639 1.00 92.31 73 ASN A C 1
ATOM 593 O O . ASN A 1 73 ? 2.056 11.202 -3.966 1.00 92.31 73 ASN A O 1
ATOM 597 N N . GLY A 1 74 ? 0.002 10.498 -4.490 1.00 89.12 74 GLY A N 1
ATOM 598 C CA . GLY A 1 74 ? 0.267 10.223 -5.897 1.00 89.12 74 GLY A CA 1
ATOM 599 C C . GLY A 1 74 ? -0.072 11.408 -6.801 1.00 89.12 74 GLY A C 1
ATOM 600 O O . GLY A 1 74 ? -0.803 12.320 -6.433 1.00 89.12 74 GLY A O 1
ATOM 601 N N . SER A 1 75 ? 0.420 11.366 -8.039 1.00 91.19 75 SER A N 1
ATOM 602 C CA . SER A 1 75 ? 0.169 12.404 -9.052 1.00 91.19 75 SER A CA 1
ATOM 603 C C . SER A 1 75 ? -1.169 12.251 -9.786 1.00 91.19 75 SER A C 1
ATOM 605 O O . SER A 1 75 ? -1.436 12.966 -10.747 1.00 91.19 75 SER A O 1
ATOM 607 N N . ARG A 1 76 ? -1.976 11.258 -9.408 1.00 89.56 76 ARG A N 1
ATOM 608 C CA . ARG A 1 76 ? -3.267 10.934 -10.020 1.00 89.56 76 ARG A CA 1
ATOM 609 C C . ARG A 1 76 ? -4.284 10.675 -8.919 1.00 89.56 76 ARG A C 1
ATOM 611 O O . ARG A 1 76 ? -3.885 10.292 -7.820 1.00 89.56 76 ARG A O 1
ATOM 618 N N . PRO A 1 77 ? -5.577 10.845 -9.201 1.00 88.12 77 PRO A N 1
ATOM 619 C CA . PRO A 1 77 ? -6.617 10.419 -8.282 1.00 88.12 77 PRO A CA 1
ATOM 620 C C . PRO A 1 77 ? -6.584 8.905 -8.032 1.00 88.12 77 PRO A C 1
ATOM 622 O O . PRO A 1 77 ? -6.562 8.122 -8.980 1.00 88.12 77 PRO A O 1
ATOM 625 N N . PHE A 1 78 ? -6.607 8.516 -6.758 1.00 89.12 78 PHE A N 1
ATOM 626 C CA . PHE A 1 78 ? -6.704 7.133 -6.291 1.00 89.12 78 PHE A CA 1
ATOM 627 C C . PHE A 1 78 ? -7.723 7.049 -5.149 1.00 89.12 78 PHE A C 1
ATOM 629 O O . PHE A 1 78 ? -7.908 8.022 -4.418 1.00 89.12 78 PHE A O 1
ATOM 636 N N . SER A 1 79 ? -8.356 5.889 -4.993 1.00 90.81 79 SER A N 1
ATOM 637 C CA . SER A 1 79 ? -9.355 5.582 -3.960 1.00 90.81 79 SER A CA 1
ATOM 638 C C . SER A 1 79 ? -9.102 4.185 -3.375 1.00 90.81 79 SER A C 1
ATOM 640 O O . SER A 1 79 ? -8.139 3.525 -3.764 1.00 90.81 79 SER A O 1
ATOM 642 N N . ILE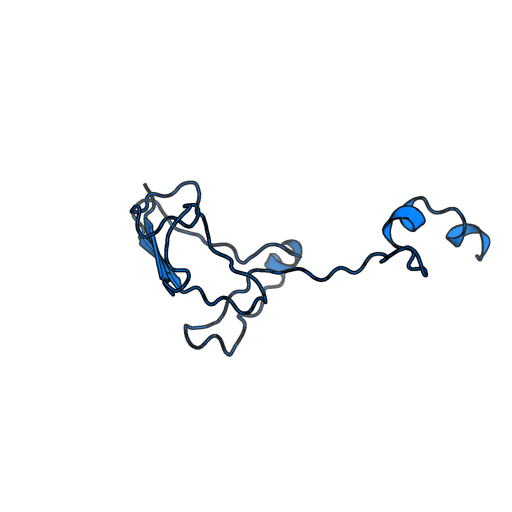 A 1 80 ? -9.929 3.728 -2.428 1.00 92.44 80 ILE A N 1
ATOM 643 C CA . ILE A 1 80 ? -9.891 2.360 -1.885 1.00 92.44 80 ILE A CA 1
ATOM 644 C C . ILE A 1 80 ? -11.291 1.764 -2.008 1.00 92.44 80 ILE A C 1
ATOM 646 O O . ILE A 1 80 ? -12.216 2.254 -1.371 1.00 92.44 80 ILE A O 1
ATOM 650 N N . GLN A 1 81 ? -11.438 0.709 -2.812 1.00 92.94 81 GLN A N 1
ATOM 651 C CA . GLN A 1 81 ? -12.676 -0.062 -2.918 1.00 92.94 81 GLN A CA 1
ATOM 652 C C . GLN A 1 81 ? -12.537 -1.356 -2.103 1.00 92.94 81 GLN A C 1
ATOM 654 O O . GLN A 1 81 ? -11.741 -2.220 -2.479 1.00 92.94 81 GLN A O 1
ATOM 659 N N . PRO A 1 82 ? -13.270 -1.506 -0.992 1.00 93.12 82 PRO A N 1
ATOM 660 C CA . PRO A 1 82 ? -13.190 -2.706 -0.181 1.00 93.12 82 PRO A CA 1
ATOM 661 C C . PRO A 1 82 ? -14.086 -3.820 -0.735 1.00 93.12 82 PRO A C 1
ATOM 663 O O . PRO A 1 82 ? -15.092 -3.575 -1.402 1.00 93.12 82 PRO A O 1
ATOM 666 N N . HIS A 1 83 ? -13.714 -5.060 -0.430 1.00 93.00 83 HIS A N 1
ATOM 667 C CA . HIS A 1 83 ? -14.462 -6.269 -0.767 1.00 93.00 83 HIS A CA 1
ATOM 668 C C . HIS A 1 83 ? -14.695 -7.096 0.503 1.00 93.00 83 HIS A C 1
ATOM 670 O O . HIS A 1 83 ? -13.863 -7.074 1.407 1.00 93.00 83 HIS A O 1
ATOM 676 N N . GLY A 1 84 ? -15.811 -7.832 0.564 1.00 91.69 84 GLY A N 1
ATOM 677 C CA . GLY A 1 84 ? -16.122 -8.722 1.694 1.00 91.69 84 GLY A CA 1
ATOM 678 C C . GLY A 1 84 ? -16.582 -8.012 2.973 1.00 91.69 84 GLY A C 1
ATOM 679 O O . GLY A 1 84 ? -16.545 -8.606 4.043 1.00 91.69 84 GLY A O 1
ATOM 680 N N . VAL A 1 85 ? -17.003 -6.750 2.870 1.00 93.50 85 VAL A N 1
ATOM 681 C CA . VAL A 1 85 ? -17.484 -5.921 3.984 1.00 93.50 85 VAL A CA 1
ATOM 682 C C . VAL A 1 85 ? -18.686 -5.089 3.543 1.00 93.50 85 VAL A C 1
ATOM 684 O O . VAL A 1 85 ? -18.838 -4.775 2.362 1.00 93.50 85 VAL A O 1
ATOM 687 N N . SER A 1 86 ? -19.529 -4.721 4.501 1.00 92.75 86 SER A N 1
ATOM 688 C CA . SER A 1 86 ? -20.624 -3.769 4.347 1.00 92.75 86 SER A CA 1
ATOM 689 C C . SER A 1 86 ? -20.104 -2.330 4.394 1.00 92.75 86 SER A C 1
ATOM 691 O O . SER A 1 86 ? -19.220 -1.990 5.183 1.00 92.75 86 SER A O 1
ATOM 693 N N . TYR A 1 87 ? -20.650 -1.454 3.555 1.00 90.88 87 TYR A N 1
ATOM 694 C CA . TYR A 1 87 ? -20.318 -0.031 3.544 1.00 90.88 87 TYR A CA 1
ATOM 695 C C . TYR A 1 87 ? -21.484 0.799 3.005 1.00 90.88 87 TYR A C 1
ATOM 697 O O . TYR A 1 87 ? -22.347 0.309 2.275 1.00 90.88 87 TYR A O 1
ATOM 705 N N . ARG A 1 88 ? -21.531 2.082 3.377 1.00 90.19 88 ARG A N 1
ATOM 706 C CA . ARG A 1 88 ? -22.520 3.021 2.829 1.00 90.19 88 ARG A CA 1
ATOM 707 C C . ARG A 1 88 ? -22.072 3.480 1.449 1.00 90.19 88 ARG A C 1
ATOM 709 O O . ARG A 1 88 ? -20.884 3.503 1.161 1.00 90.19 88 ARG A O 1
ATOM 716 N N . LYS A 1 89 ? -22.995 3.976 0.624 1.00 85.75 89 LYS A N 1
ATOM 717 C CA . LYS A 1 89 ? -22.653 4.527 -0.701 1.00 85.75 89 LYS A CA 1
ATOM 718 C C . LYS A 1 89 ? -21.618 5.667 -0.642 1.00 85.75 89 LYS A C 1
ATOM 720 O O . LYS A 1 89 ? -20.850 5.844 -1.577 1.00 85.75 89 LYS A O 1
ATOM 725 N N . SER A 1 90 ? -21.581 6.424 0.457 1.00 84.81 90 SER A N 1
ATOM 726 C CA . SER A 1 90 ? -20.571 7.462 0.726 1.00 84.81 90 SER A CA 1
ATOM 727 C C . SER A 1 90 ? -19.165 6.921 0.996 1.00 84.81 90 SER A C 1
ATOM 729 O O . SER A 1 90 ? -18.205 7.672 0.904 1.00 84.81 90 SER A O 1
ATOM 731 N N . ASP A 1 91 ? -19.057 5.645 1.357 1.00 87.75 91 ASP A N 1
ATOM 732 C CA . ASP A 1 91 ? -17.816 4.950 1.698 1.00 87.75 91 ASP A CA 1
ATOM 733 C C . ASP A 1 91 ? -17.373 3.991 0.573 1.00 87.75 91 ASP A C 1
ATOM 735 O O . ASP A 1 91 ? -16.460 3.187 0.746 1.00 87.75 91 ASP A O 1
ATOM 739 N N . GLU A 1 92 ? -18.019 4.057 -0.594 1.00 87.06 92 GLU A N 1
ATOM 740 C CA . GLU A 1 92 ? -17.620 3.299 -1.776 1.00 87.06 92 GLU A CA 1
ATOM 741 C C . GLU A 1 92 ? -16.444 3.985 -2.487 1.00 87.06 92 GLU A C 1
ATOM 743 O O . GLU A 1 92 ? -16.491 5.175 -2.800 1.00 87.06 92 GLU A O 1
ATOM 748 N N . GLY A 1 93 ? -15.389 3.226 -2.786 1.00 85.19 93 GLY A N 1
ATOM 749 C CA . GLY A 1 93 ? -14.229 3.713 -3.536 1.00 85.19 93 GLY A CA 1
ATOM 750 C C . GLY A 1 93 ? -14.376 3.626 -5.056 1.00 85.19 93 GLY A C 1
ATOM 751 O O . GLY A 1 93 ? -13.568 4.215 -5.778 1.00 85.19 93 GLY A O 1
ATOM 752 N N . ALA A 1 94 ? -15.377 2.895 -5.547 1.00 79.62 94 ALA A N 1
ATOM 753 C CA . ALA A 1 94 ? -15.701 2.715 -6.956 1.00 79.62 94 ALA A CA 1
ATOM 754 C C . ALA A 1 94 ? -17.002 3.461 -7.312 1.00 79.62 94 ALA A C 1
ATOM 756 O O . ALA A 1 94 ? -18.097 2.953 -7.106 1.00 79.62 94 ALA A O 1
ATOM 757 N N . GLY A 1 95 ? -16.920 4.675 -7.868 1.00 65.00 95 GLY A N 1
ATOM 758 C CA . GLY A 1 95 ? -18.139 5.392 -8.262 1.00 65.00 95 GLY A CA 1
ATOM 759 C C . GLY A 1 95 ? -17.910 6.712 -8.990 1.00 65.00 95 GLY A C 1
ATOM 760 O O . GLY A 1 95 ? -17.194 7.582 -8.513 1.00 65.00 95 GLY A O 1
ATOM 761 N N . MET A 1 96 ? -18.565 6.857 -10.145 1.00 46.34 96 MET A N 1
ATOM 762 C CA . MET A 1 96 ? -18.322 7.827 -11.227 1.00 46.34 96 MET A CA 1
ATOM 763 C C . MET A 1 96 ? -18.428 9.328 -10.908 1.00 46.34 96 MET A C 1
ATOM 765 O O . MET A 1 96 ? -18.144 10.123 -11.795 1.00 46.34 96 MET A O 1
ATOM 769 N N . CYS A 1 97 ? -18.813 9.756 -9.710 1.00 45.16 97 CYS A N 1
ATOM 770 C CA . CYS A 1 97 ? -18.957 11.173 -9.363 1.00 45.16 97 CYS A CA 1
ATOM 771 C C . CYS A 1 97 ? -18.926 11.322 -7.839 1.00 45.16 97 CYS A C 1
ATOM 773 O O . CYS A 1 97 ? -19.970 11.434 -7.203 1.00 45.16 97 CYS A O 1
ATOM 775 N N . GLN A 1 98 ? -17.742 11.324 -7.234 1.00 45.97 98 GLN A N 1
ATOM 776 C CA . GLN A 1 98 ? -17.564 11.993 -5.951 1.00 45.97 98 GLN A CA 1
ATOM 777 C C . GLN A 1 98 ? -16.317 12.856 -6.018 1.00 45.97 98 GLN A C 1
ATOM 779 O O . GLN A 1 98 ? -15.250 12.428 -6.459 1.00 45.97 98 GLN A O 1
ATOM 784 N N . ASN A 1 99 ? -16.502 14.109 -5.618 1.00 45.22 99 ASN A N 1
ATOM 785 C CA . ASN A 1 99 ? -15.459 15.109 -5.501 1.00 45.22 99 ASN A CA 1
ATOM 786 C C . ASN A 1 99 ? -14.336 14.499 -4.660 1.00 45.22 99 ASN A C 1
ATOM 788 O O . ASN A 1 99 ? -14.541 14.168 -3.495 1.00 45.22 99 ASN A O 1
ATOM 792 N N . MET A 1 100 ? -13.192 14.300 -5.309 1.00 45.19 100 MET A N 1
ATOM 793 C CA . MET A 1 100 ? -12.029 13.502 -4.910 1.00 45.19 100 MET A CA 1
ATOM 794 C C . MET A 1 100 ? -11.300 14.041 -3.666 1.00 45.19 100 MET A C 1
ATOM 796 O O . MET A 1 100 ? -10.111 14.325 -3.724 1.00 45.19 100 MET A O 1
ATOM 800 N N . TRP A 1 101 ? -12.011 14.267 -2.564 1.00 43.88 101 TRP A N 1
ATOM 801 C CA . TRP A 1 101 ? -11.516 14.949 -1.366 1.00 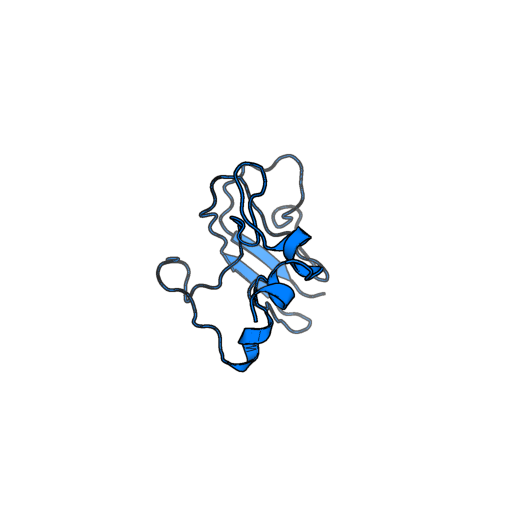43.88 101 TRP A CA 1
ATOM 802 C C . TRP A 1 101 ? -12.240 14.489 -0.089 1.00 43.88 101 TRP A C 1
ATOM 804 O O . TRP A 1 101 ? -12.380 15.262 0.853 1.00 43.88 101 TRP A O 1
ATOM 814 N N . ALA A 1 102 ? -12.701 13.236 -0.022 1.00 48.34 102 ALA A N 1
ATOM 815 C CA . ALA A 1 102 ? -13.127 12.635 1.242 1.00 48.34 102 ALA A CA 1
ATOM 816 C C . ALA A 1 102 ? -11.927 11.891 1.871 1.00 48.34 102 ALA A C 1
ATOM 818 O O . ALA A 1 102 ? -11.513 10.860 1.344 1.00 48.34 102 ALA A O 1
ATOM 819 N N . PRO A 1 103 ? -11.320 12.394 2.965 1.00 53.25 103 PRO A N 1
ATOM 820 C CA . PRO A 1 103 ? -10.068 11.853 3.515 1.00 53.25 103 PRO A CA 1
ATOM 821 C C . PRO A 1 103 ? -10.227 10.517 4.264 1.00 53.25 103 PRO A C 1
ATOM 823 O O . PRO A 1 103 ? -9.261 10.002 4.833 1.00 53.25 103 PRO A O 1
ATOM 826 N N . GLN A 1 104 ? -11.442 9.970 4.349 1.00 57.00 104 GLN A N 1
ATOM 827 C CA . GLN A 1 104 ? -11.772 8.858 5.238 1.00 57.00 104 GLN A CA 1
ATOM 828 C C . GLN A 1 104 ? -12.841 7.961 4.617 1.00 57.00 104 GLN A C 1
ATOM 830 O O . GLN A 1 104 ? -13.844 8.453 4.108 1.00 57.00 104 GLN A O 1
ATOM 835 N N . THR A 1 105 ? -12.633 6.651 4.733 1.00 61.94 105 THR A N 1
ATOM 836 C CA . THR A 1 105 ? -13.593 5.614 4.351 1.00 61.94 105 THR A CA 1
ATOM 837 C C . THR A 1 105 ? -13.930 4.790 5.591 1.00 61.94 105 THR A C 1
ATOM 839 O O . THR A 1 105 ? -13.028 4.343 6.311 1.00 61.94 105 THR A O 1
ATOM 842 N N . LYS A 1 106 ? -15.222 4.602 5.875 1.00 68.56 106 LYS A N 1
ATOM 843 C CA . LYS A 1 106 ? -15.707 3.772 6.985 1.00 68.56 106 LYS A CA 1
ATOM 844 C C . LYS A 1 106 ? -16.474 2.565 6.452 1.00 68.56 106 LYS A C 1
ATOM 846 O O . LYS A 1 106 ? -17.456 2.712 5.737 1.00 68.56 106 LYS A O 1
ATOM 851 N N . ILE A 1 107 ? -16.060 1.373 6.866 1.00 79.75 107 ILE A N 1
ATOM 852 C CA . ILE A 1 107 ? -16.664 0.099 6.460 1.00 79.75 107 IL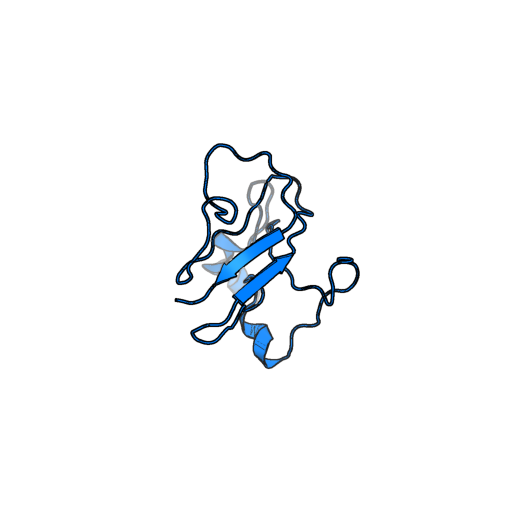E A CA 1
ATOM 853 C C . ILE A 1 107 ? -16.901 -0.793 7.681 1.00 79.75 107 ILE A C 1
ATOM 855 O O . ILE A 1 107 ? -16.362 -0.544 8.757 1.00 79.75 107 ILE A O 1
ATOM 859 N N . GLN A 1 108 ? -17.748 -1.805 7.549 1.00 60.47 108 GLN A N 1
ATOM 860 C CA . GLN A 1 108 ? -18.153 -2.700 8.634 1.00 60.47 108 GLN A CA 1
ATOM 861 C C . GLN A 1 108 ? -18.123 -4.140 8.145 1.00 60.47 108 GLN A C 1
ATOM 863 O O . GLN A 1 108 ? -18.486 -4.404 7.002 1.00 60.47 108 GLN A O 1
ATOM 868 N N . THR A 1 109 ? -17.698 -5.078 8.979 1.00 61.69 109 THR A N 1
ATOM 869 C CA . THR A 1 109 ? -17.845 -6.497 8.646 1.00 61.69 109 THR A CA 1
ATOM 870 C C . THR A 1 109 ? -19.319 -6.897 8.758 1.00 61.69 109 THR A C 1
ATOM 872 O O . THR A 1 109 ? -20.079 -6.301 9.526 1.00 61.69 109 THR A O 1
ATOM 875 N N . VAL A 1 110 ? -19.740 -7.822 7.890 1.00 53.41 110 VAL A N 1
ATOM 876 C CA . VAL A 1 110 ? -21.103 -8.385 7.888 1.00 53.41 110 VAL A CA 1
ATOM 877 C C . VAL A 1 110 ? -21.323 -9.305 9.074 1.00 53.41 110 VAL A C 1
ATOM 879 O O . VAL A 1 110 ? -20.328 -9.939 9.489 1.00 53.41 110 VAL A O 1
#

pLDDT: mean 85.73, std 16.52, range [43.88, 97.56]

Foldseek 3Di:
DVVVVVDDPCCVAAPDDPPRNGPDDDDDAAFDAPDLVPPHTDDDDPVCVVCPRHYDDDDDDAFDKDKDQADDPDPDQAFDADDQWAADPVQGRDDDDDDRDDRMHIIHHD

Sequence (110 aa):
LLQFLLYSESRIFFEQSETRIGGSYKKAIYKEYTDGSFTEHKKRLTEEAHLGLLGPVIKAEVGDSIRVTFRNNGSRPFSIQPHGVSYRKSDEGAGMCQNMWAPQTKIQTV

Radius of gyration: 19.66 Å; chains: 1; bounding box: 54×32×40 Å

Organism: NCBI:txid211598

Secondary structure (DSSP, 8-state):
-THHHHS-TTHHHH--BTTB--S---------BSSTT--SBPPPPGGGGGGTTS-PPP---TT-EEEEE----SSS-------SSEE-GGG-S--S---S---EEEEE--